Protein AF-A0A3N7IEK0-F1 (afdb_monomer)

Mean predicted 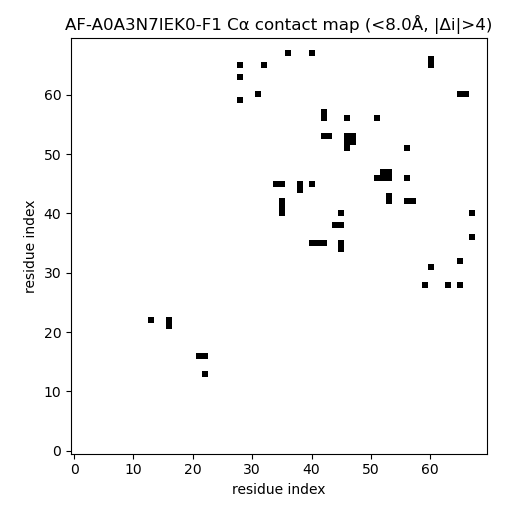aligned error: 6.58 Å

Structure (mmCIF, N/CA/C/O backbone):
data_AF-A0A3N7IEK0-F1
#
_entry.id   AF-A0A3N7IEK0-F1
#
loop_
_atom_site.group_PDB
_atom_site.id
_atom_site.type_symbol
_atom_site.label_atom_id
_atom_site.label_alt_id
_atom_site.label_comp_id
_atom_site.label_asym_id
_atom_site.label_entity_id
_atom_site.label_seq_id
_atom_site.pdbx_PDB_ins_code
_atom_site.Cartn_x
_atom_site.Cartn_y
_atom_site.Cartn_z
_atom_site.occupancy
_atom_site.B_iso_or_equiv
_atom_site.auth_seq_id
_atom_site.auth_comp_id
_atom_site.auth_asym_id
_atom_site.auth_atom_id
_atom_site.pdbx_PDB_model_num
ATOM 1 N N . GLY A 1 1 ? -32.164 11.890 -26.998 1.00 40.47 1 GLY A N 1
ATOM 2 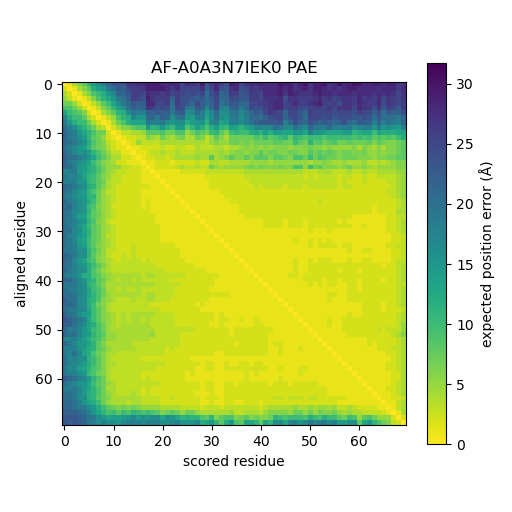C CA . GLY A 1 1 ? -31.001 11.155 -27.523 1.00 40.47 1 GLY A CA 1
ATOM 3 C C . GLY A 1 1 ? -30.167 10.723 -26.345 1.00 40.47 1 GLY A C 1
ATOM 4 O O . GLY A 1 1 ? -29.946 11.533 -25.461 1.00 40.47 1 GLY A O 1
ATOM 5 N N . THR A 1 2 ? -29.843 9.440 -26.284 1.00 43.41 2 THR A N 1
ATOM 6 C CA . THR A 1 2 ? -29.187 8.719 -25.185 1.00 43.41 2 THR A CA 1
ATOM 7 C C . THR A 1 2 ? -27.912 9.394 -24.670 1.00 43.41 2 THR A C 1
ATOM 9 O O . THR A 1 2 ? -27.028 9.725 -25.454 1.00 43.41 2 THR A O 1
ATOM 12 N N . ALA A 1 3 ? -27.818 9.563 -23.348 1.00 47.88 3 ALA A N 1
ATOM 13 C CA . ALA A 1 3 ? -26.603 9.983 -22.657 1.00 47.88 3 ALA A CA 1
ATOM 14 C C . ALA A 1 3 ? -25.478 8.950 -22.863 1.00 47.88 3 ALA A C 1
ATOM 16 O O . ALA A 1 3 ? -25.752 7.748 -22.748 1.00 47.88 3 ALA A O 1
ATOM 17 N N . PRO A 1 4 ? -24.225 9.369 -23.120 1.00 54.94 4 PRO A N 1
ATOM 18 C CA . PRO A 1 4 ? -23.103 8.450 -23.086 1.00 54.94 4 PRO A CA 1
ATOM 19 C C . PRO A 1 4 ? -22.867 8.066 -21.624 1.00 54.94 4 PRO A C 1
ATOM 21 O O . PRO A 1 4 ? -22.354 8.850 -20.829 1.00 54.94 4 PRO A O 1
ATOM 24 N N . HIS A 1 5 ? -23.276 6.857 -21.250 1.00 46.94 5 HIS A N 1
ATOM 25 C CA . HIS A 1 5 ? -22.729 6.215 -20.064 1.00 46.94 5 HIS A CA 1
ATOM 26 C C . HIS A 1 5 ? -21.278 5.874 -20.400 1.00 46.94 5 HIS A C 1
ATOM 28 O O . HIS A 1 5 ? -20.995 4.829 -20.983 1.00 46.94 5 HIS A O 1
ATOM 34 N N . SER A 1 6 ? -20.372 6.803 -20.098 1.00 51.44 6 SER A N 1
ATOM 35 C CA . SER A 1 6 ? -18.932 6.578 -20.119 1.00 51.44 6 SER A CA 1
ATOM 36 C C . SER A 1 6 ? -18.604 5.549 -19.044 1.00 51.44 6 SER A C 1
ATOM 38 O O . SER A 1 6 ? -18.284 5.889 -17.907 1.00 51.44 6 SER A O 1
ATOM 40 N N . VAL A 1 7 ? -18.741 4.271 -19.387 1.00 51.84 7 VAL A N 1
ATOM 41 C CA . VAL A 1 7 ? -18.094 3.196 -18.648 1.00 51.84 7 VAL A CA 1
ATOM 42 C C . VAL A 1 7 ? -16.596 3.436 -18.800 1.00 51.84 7 VAL A C 1
ATOM 44 O O . VAL A 1 7 ? -16.011 3.202 -19.854 1.00 51.84 7 VAL A O 1
ATOM 47 N N . VAL A 1 8 ? -15.981 4.034 -17.781 1.00 55.09 8 VAL A N 1
ATOM 48 C CA . VAL A 1 8 ? -14.525 4.128 -17.700 1.00 55.09 8 VAL A CA 1
ATOM 49 C C . VAL A 1 8 ? -14.032 2.693 -17.564 1.00 55.09 8 VAL A C 1
ATOM 51 O O . VAL A 1 8 ? -14.043 2.118 -16.477 1.00 55.09 8 VAL A O 1
ATOM 54 N N . ASN A 1 9 ? -13.686 2.074 -18.691 1.00 57.28 9 ASN A N 1
ATOM 55 C CA . ASN A 1 9 ? -13.026 0.781 -18.701 1.00 57.28 9 ASN A CA 1
ATOM 56 C C . ASN A 1 9 ? -11.645 0.986 -18.080 1.00 57.28 9 ASN A C 1
ATOM 58 O O . ASN A 1 9 ? -10.726 1.455 -18.744 1.00 57.28 9 ASN A O 1
ATOM 62 N N . ASN A 1 10 ? -11.510 0.656 -16.795 1.00 67.31 10 ASN A N 1
ATOM 63 C CA . ASN A 1 10 ? -10.252 0.708 -16.050 1.00 67.31 10 ASN A CA 1
ATOM 64 C C . ASN A 1 10 ? -9.343 -0.479 -16.432 1.00 67.31 10 ASN A C 1
ATOM 66 O O . ASN A 1 10 ? -8.873 -1.216 -15.567 1.00 67.31 10 ASN A O 1
ATOM 70 N N . GLN A 1 11 ? -9.186 -0.740 -17.735 1.00 77.56 11 GLN A N 1
ATOM 71 C CA . GLN A 1 11 ? -8.269 -1.760 -18.232 1.00 77.56 11 GLN A CA 1
ATOM 72 C C . GLN A 1 11 ? -6.881 -1.137 -18.405 1.00 77.56 11 GLN A C 1
ATOM 74 O O . GLN A 1 11 ? -6.765 -0.127 -19.102 1.00 77.56 11 GLN A O 1
ATOM 79 N N . PRO A 1 12 ? -5.834 -1.718 -17.794 1.00 80.25 12 PRO A N 1
ATOM 80 C CA . PRO A 1 12 ? -4.473 -1.285 -18.050 1.00 80.25 12 PRO A CA 1
ATOM 81 C C . PRO A 1 12 ? -4.117 -1.497 -19.517 1.00 80.25 12 PRO A C 1
ATOM 83 O O . PRO A 1 12 ? -4.352 -2.570 -20.072 1.00 80.25 12 PRO A O 1
ATOM 86 N N . ASP A 1 13 ? -3.505 -0.486 -20.119 1.00 88.56 13 ASP A N 1
ATOM 87 C CA . ASP A 1 13 ? -2.845 -0.627 -21.407 1.00 88.56 13 ASP A CA 1
ATOM 88 C C . ASP A 1 13 ? -1.525 -1.384 -21.197 1.00 88.56 13 ASP A C 1
ATOM 90 O O . ASP A 1 13 ? -0.590 -0.869 -20.581 1.00 88.56 13 ASP A O 1
ATOM 94 N N . TYR A 1 14 ? -1.485 -2.651 -21.615 1.00 88.50 14 TYR A N 1
ATOM 95 C CA . TYR A 1 14 ? -0.367 -3.545 -21.307 1.00 88.50 14 TYR A CA 1
ATOM 96 C C . TYR A 1 14 ? 0.926 -3.181 -22.052 1.00 88.50 14 TYR A C 1
ATOM 98 O O . TYR A 1 14 ? 2.010 -3.484 -21.555 1.00 88.50 14 TYR A O 1
ATOM 106 N N . ASP A 1 15 ? 0.821 -2.509 -23.199 1.00 91.81 15 ASP A N 1
ATOM 107 C CA . ASP A 1 15 ? 1.960 -2.072 -24.012 1.00 91.81 15 ASP A CA 1
ATOM 108 C C . ASP A 1 15 ? 2.749 -0.918 -23.364 1.00 91.81 15 ASP A C 1
ATOM 110 O O . ASP A 1 15 ? 3.917 -0.705 -23.685 1.00 91.81 15 ASP A O 1
ATOM 114 N N . ASN A 1 16 ? 2.156 -0.205 -22.400 1.00 89.75 16 ASN A N 1
ATOM 115 C CA . ASN A 1 16 ? 2.827 0.864 -21.653 1.00 89.75 16 ASN A CA 1
ATOM 116 C C . ASN A 1 16 ? 3.761 0.373 -20.529 1.00 89.75 16 ASN A C 1
ATOM 118 O O . ASN A 1 16 ? 4.450 1.190 -19.912 1.00 89.75 16 ASN A O 1
ATOM 122 N N . PHE A 1 17 ? 3.812 -0.931 -20.234 1.00 94.12 17 PHE A N 1
ATOM 123 C CA . PHE A 1 17 ? 4.719 -1.468 -19.215 1.00 94.12 17 PHE A CA 1
ATOM 124 C C . PHE A 1 17 ? 6.027 -1.960 -19.836 1.00 94.12 17 PHE A C 1
ATOM 126 O O . PHE A 1 17 ? 6.063 -2.958 -20.550 1.00 94.12 17 PHE A O 1
ATOM 133 N N . SER A 1 18 ? 7.130 -1.302 -19.481 1.00 93.75 18 SER A N 1
ATOM 134 C CA . SER A 1 18 ? 8.479 -1.659 -19.945 1.00 93.75 18 SER A CA 1
ATOM 135 C C . SER A 1 18 ? 9.015 -2.961 -19.336 1.00 93.75 18 SER A C 1
ATOM 137 O O . SER A 1 18 ? 9.968 -3.546 -19.852 1.00 93.75 18 SER A O 1
ATOM 139 N N . SER A 1 19 ? 8.438 -3.419 -18.222 1.00 96.12 19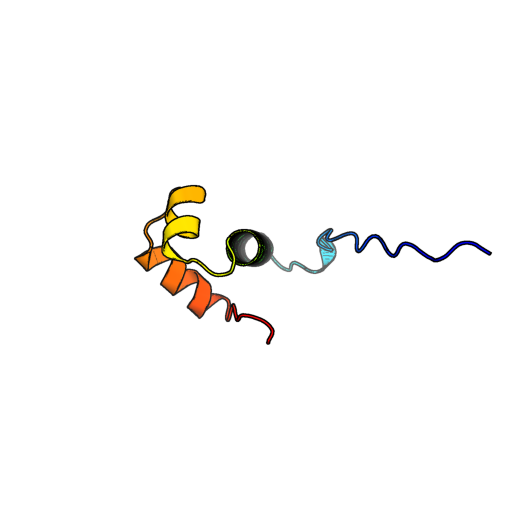 SER A N 1
ATOM 140 C CA . SER A 1 19 ? 8.833 -4.653 -17.550 1.00 96.12 19 SER A CA 1
ATOM 141 C C . SER A 1 19 ? 7.692 -5.273 -16.740 1.00 96.12 19 SER A C 1
ATOM 143 O O . SER A 1 19 ? 6.718 -4.617 -16.367 1.00 96.12 19 SER A O 1
ATOM 145 N N . PHE A 1 20 ? 7.847 -6.552 -16.381 1.00 94.06 20 PHE A N 1
ATOM 146 C CA . PHE A 1 20 ? 6.923 -7.226 -15.463 1.00 94.06 20 PHE A CA 1
ATOM 147 C C . PHE A 1 20 ? 6.892 -6.570 -14.074 1.00 94.06 20 PHE A C 1
ATOM 149 O O . PHE A 1 20 ? 5.863 -6.595 -13.400 1.00 94.06 20 PHE A O 1
ATOM 156 N N . GLN A 1 21 ? 8.006 -5.968 -13.647 1.00 95.25 21 GLN A N 1
ATOM 157 C CA . GLN A 1 21 ? 8.064 -5.246 -12.382 1.00 95.25 21 GLN A CA 1
ATOM 158 C C . GLN A 1 21 ? 7.182 -3.990 -12.436 1.00 95.25 21 GLN A C 1
ATOM 160 O O . GLN A 1 21 ? 6.377 -3.799 -11.530 1.00 95.25 21 GLN A O 1
ATOM 165 N N . ASP A 1 22 ? 7.235 -3.223 -13.531 1.00 94.75 22 ASP A N 1
ATOM 166 C CA . ASP A 1 22 ? 6.379 -2.043 -13.733 1.00 94.75 22 ASP A CA 1
ATOM 167 C C . ASP A 1 22 ? 4.891 -2.409 -13.710 1.00 94.75 22 ASP A C 1
ATOM 169 O O . ASP A 1 22 ? 4.085 -1.746 -13.053 1.00 94.75 22 ASP A O 1
ATOM 173 N N . PHE A 1 23 ? 4.524 -3.513 -14.366 1.00 95.12 23 PHE A N 1
ATOM 174 C CA . PHE A 1 23 ? 3.155 -4.025 -14.337 1.00 95.12 23 PHE A CA 1
ATOM 175 C C . PHE A 1 23 ? 2.709 -4.418 -12.919 1.00 95.12 23 PHE A C 1
ATOM 177 O O . PHE A 1 23 ? 1.591 -4.101 -12.497 1.00 95.12 23 PHE A O 1
ATOM 184 N N . LYS A 1 24 ? 3.577 -5.088 -12.151 1.00 95.56 24 LYS A N 1
ATOM 185 C CA . LYS A 1 24 ? 3.288 -5.446 -10.754 1.00 95.56 24 LYS A CA 1
ATOM 186 C C . LYS A 1 24 ? 3.110 -4.215 -9.872 1.00 95.56 24 LYS A C 1
ATOM 188 O O . LYS A 1 24 ? 2.181 -4.187 -9.073 1.00 95.56 24 LYS A O 1
ATOM 193 N N . ASP A 1 25 ? 3.973 -3.212 -10.010 1.00 95.50 25 ASP A N 1
ATOM 194 C CA . ASP A 1 25 ? 3.868 -1.962 -9.255 1.00 95.50 25 ASP A CA 1
ATOM 195 C C . ASP A 1 25 ? 2.569 -1.212 -9.585 1.00 95.50 25 ASP A C 1
ATOM 197 O O . ASP A 1 25 ? 1.861 -0.777 -8.675 1.00 95.50 25 ASP A O 1
ATOM 201 N N . TYR A 1 26 ? 2.205 -1.123 -10.867 1.00 94.94 26 TYR A N 1
ATOM 202 C CA . TYR A 1 26 ? 0.945 -0.514 -11.294 1.00 94.94 26 TYR A CA 1
ATOM 203 C C . TYR A 1 26 ? -0.277 -1.252 -10.736 1.00 94.94 26 TYR A C 1
ATOM 205 O O . TYR A 1 26 ? -1.153 -0.640 -10.127 1.00 94.94 26 TYR A O 1
ATOM 213 N N . THR A 1 27 ? -0.334 -2.573 -10.909 1.00 95.25 27 THR A N 1
ATOM 214 C CA . THR A 1 27 ? -1.483 -3.368 -10.451 1.00 95.25 27 THR A CA 1
ATOM 215 C C . THR A 1 27 ? -1.609 -3.375 -8.932 1.00 95.25 27 THR A C 1
ATOM 217 O O . THR A 1 27 ? -2.721 -3.270 -8.415 1.00 95.25 27 THR A O 1
ATOM 220 N N . GLU A 1 28 ? -0.492 -3.428 -8.201 1.00 96.88 28 GLU A N 1
ATOM 221 C CA . GLU A 1 28 ? -0.495 -3.306 -6.743 1.00 96.88 28 GLU A CA 1
ATOM 222 C C . GLU A 1 28 ? -1.007 -1.926 -6.304 1.00 96.88 28 GLU A C 1
ATOM 224 O O . GLU A 1 28 ? -1.861 -1.844 -5.418 1.00 96.88 28 GLU A O 1
ATOM 229 N N . LYS A 1 29 ? -0.546 -0.846 -6.951 1.00 96.62 29 LYS A N 1
ATOM 230 C CA . LYS A 1 29 ? -1.009 0.520 -6.683 1.00 96.62 29 LYS A CA 1
ATOM 231 C C . LYS A 1 29 ? -2.519 0.659 -6.879 1.00 96.62 29 LYS A C 1
ATOM 233 O O . LYS A 1 29 ? -3.200 1.137 -5.971 1.00 96.62 29 LYS A O 1
ATOM 238 N N . GLU A 1 30 ? -3.035 0.244 -8.033 1.00 95.75 30 GLU A N 1
ATOM 239 C CA . GLU A 1 30 ? -4.459 0.370 -8.365 1.00 95.75 30 GLU A CA 1
ATOM 240 C C . GLU A 1 30 ? -5.334 -0.476 -7.438 1.00 95.75 30 GLU A C 1
ATOM 242 O O . GLU A 1 30 ? -6.361 -0.006 -6.947 1.00 95.75 30 GLU A O 1
ATOM 247 N N . TYR A 1 31 ? -4.896 -1.696 -7.113 1.00 96.81 31 TYR A N 1
ATOM 248 C CA . TYR A 1 31 ? -5.602 -2.557 -6.167 1.00 96.81 31 TYR A CA 1
ATOM 249 C C . TYR A 1 31 ? -5.694 -1.925 -4.773 1.00 96.81 31 TYR A C 1
ATOM 251 O O . TYR A 1 31 ? -6.776 -1.875 -4.181 1.00 96.81 31 TYR A O 1
ATOM 259 N N . ILE A 1 32 ? -4.577 -1.405 -4.254 1.00 97.62 32 ILE A N 1
ATOM 260 C CA . ILE A 1 32 ? -4.545 -0.751 -2.942 1.00 97.62 32 ILE A CA 1
ATOM 261 C C . ILE A 1 32 ? -5.417 0.508 -2.949 1.00 97.62 32 ILE A C 1
ATOM 263 O O . ILE A 1 32 ? -6.209 0.695 -2.024 1.00 97.62 32 ILE A O 1
ATOM 267 N N . LYS A 1 33 ? -5.319 1.345 -3.991 1.00 97.12 33 LYS A N 1
ATOM 268 C CA . LYS A 1 33 ? -6.145 2.551 -4.140 1.00 97.12 33 LYS A CA 1
ATOM 269 C C . LYS A 1 33 ? -7.633 2.204 -4.104 1.00 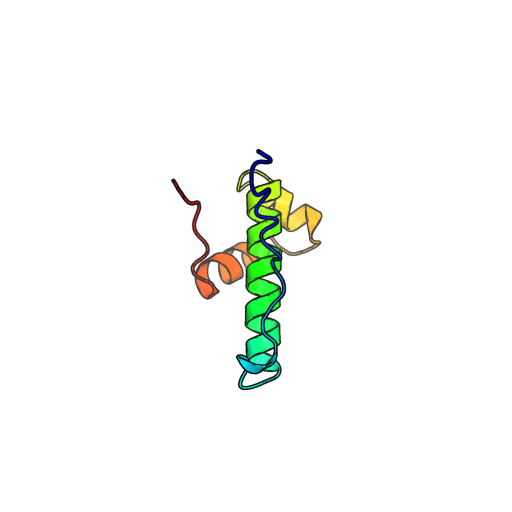97.12 33 LYS A C 1
ATOM 271 O O . LYS A 1 33 ? -8.351 2.714 -3.247 1.00 97.12 33 LYS A O 1
ATOM 276 N N . TYR A 1 34 ? -8.061 1.268 -4.948 1.00 96.56 34 TYR A N 1
ATOM 277 C CA . TYR A 1 34 ? -9.447 0.811 -5.011 1.00 96.56 34 TYR A CA 1
ATOM 278 C C . TYR A 1 34 ? -9.961 0.337 -3.644 1.00 96.56 34 TYR A C 1
ATOM 280 O O . TYR A 1 34 ? -11.062 0.692 -3.217 1.00 96.56 34 TYR A O 1
ATOM 288 N N . LYS A 1 35 ? -9.161 -0.454 -2.921 1.00 97.81 35 LYS A N 1
ATOM 289 C CA . LYS A 1 35 ? -9.538 -0.980 -1.603 1.00 97.81 35 LYS A CA 1
ATOM 290 C C . LYS A 1 35 ? -9.614 0.106 -0.532 1.00 97.81 35 LYS A C 1
ATOM 292 O O . LYS A 1 35 ? -10.522 0.048 0.301 1.00 97.81 35 LYS A O 1
ATOM 297 N N . LEU A 1 36 ? -8.716 1.092 -0.572 1.00 97.75 36 LEU A N 1
ATOM 298 C CA . LEU A 1 36 ? -8.767 2.266 0.300 1.00 97.75 36 LEU A CA 1
ATOM 299 C C . LEU A 1 36 ? -10.027 3.090 0.030 1.00 97.75 36 LEU A C 1
ATOM 301 O O . LEU A 1 36 ? -10.747 3.409 0.972 1.00 97.75 36 LEU A O 1
ATOM 305 N N . GLU A 1 37 ? -10.341 3.379 -1.232 1.00 96.69 37 GLU A N 1
ATOM 306 C CA . GLU A 1 37 ? -11.538 4.134 -1.621 1.00 96.69 37 GLU A CA 1
ATOM 307 C C . GLU A 1 37 ? -12.821 3.409 -1.200 1.00 96.69 37 GLU A C 1
ATOM 309 O O . GLU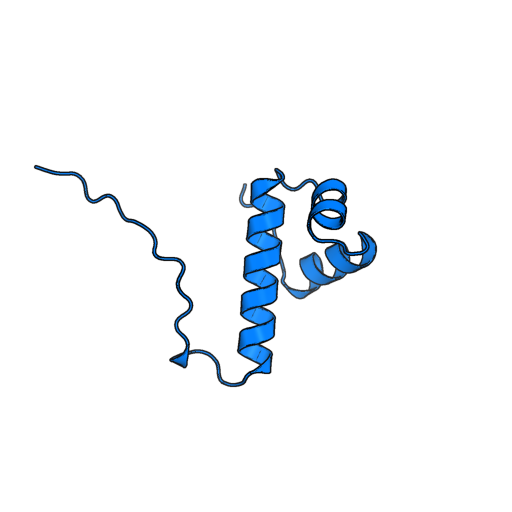 A 1 37 ? -13.669 3.994 -0.522 1.00 96.69 37 GLU A O 1
ATOM 314 N N . LYS A 1 38 ? -12.918 2.105 -1.489 1.00 97.25 38 LYS A N 1
ATOM 315 C CA . LYS A 1 38 ? -14.037 1.244 -1.073 1.00 97.25 38 LYS A CA 1
ATOM 316 C C . LYS A 1 38 ? -14.259 1.255 0.444 1.00 97.25 38 LYS A C 1
ATOM 318 O O . LYS A 1 38 ? -15.395 1.159 0.905 1.00 97.25 38 LYS A O 1
ATOM 323 N N . ASN A 1 39 ? -13.187 1.368 1.226 1.00 97.50 39 ASN A N 1
ATOM 324 C CA . ASN A 1 39 ? -13.240 1.418 2.686 1.00 97.50 39 ASN A CA 1
ATOM 325 C C . ASN A 1 39 ? -13.242 2.844 3.259 1.00 97.50 39 ASN A C 1
ATOM 327 O O . ASN A 1 39 ? -13.029 3.012 4.461 1.00 97.50 39 ASN A O 1
ATOM 331 N N . GLY A 1 40 ? -13.481 3.871 2.436 1.00 97.06 40 GLY A N 1
ATOM 332 C CA . GLY A 1 40 ? -13.548 5.262 2.889 1.00 97.06 40 GLY A CA 1
ATOM 333 C C . GLY A 1 40 ? -12.237 5.754 3.506 1.00 97.06 40 GLY A C 1
ATOM 334 O O . GLY A 1 40 ? -12.254 6.518 4.467 1.00 97.06 40 GLY A O 1
ATOM 335 N N . TRP A 1 41 ? -11.103 5.278 2.989 1.00 97.44 41 TRP A N 1
ATOM 336 C CA . TRP A 1 41 ? -9.751 5.543 3.485 1.00 97.44 41 TRP A CA 1
ATOM 337 C C . TRP A 1 41 ? -9.479 5.050 4.917 1.00 97.44 41 TRP A C 1
ATOM 339 O O . TRP A 1 41 ? -8.535 5.497 5.572 1.00 97.44 41 TRP A O 1
ATOM 349 N N . ASN A 1 42 ? -10.251 4.073 5.407 1.00 97.69 42 ASN A N 1
ATOM 350 C CA . ASN A 1 42 ? -9.952 3.391 6.664 1.00 97.69 42 ASN A CA 1
ATOM 351 C C . ASN A 1 42 ? -8.807 2.383 6.470 1.00 97.69 42 ASN A C 1
ATOM 353 O O . ASN A 1 42 ? -9.025 1.233 6.081 1.00 97.69 42 ASN A O 1
ATOM 357 N N . VAL A 1 43 ? -7.578 2.822 6.753 1.00 97.06 43 VAL A N 1
ATOM 358 C CA . VAL A 1 43 ? -6.354 2.023 6.566 1.00 97.06 43 VAL A CA 1
ATOM 359 C C . VAL A 1 43 ? -6.375 0.736 7.395 1.00 97.06 43 VAL A C 1
ATOM 361 O O . VAL A 1 43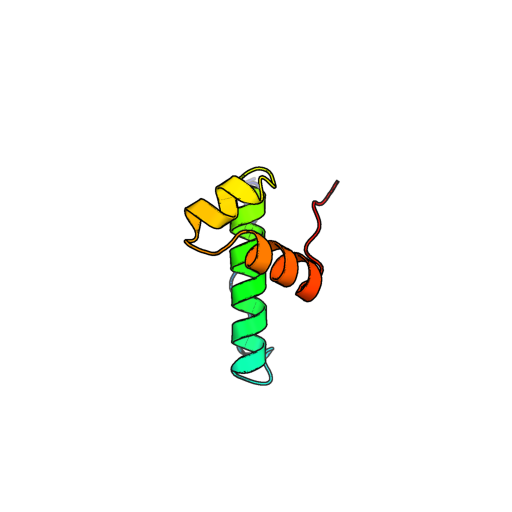 ? -6.002 -0.307 6.874 1.00 97.06 43 VAL A O 1
ATOM 364 N N . SER A 1 44 ? -6.841 0.771 8.651 1.00 98.00 44 SER A N 1
ATOM 365 C CA . SER A 1 44 ? -6.912 -0.434 9.495 1.00 98.00 44 SER A CA 1
ATOM 366 C C . SER A 1 44 ? -7.844 -1.479 8.885 1.00 98.00 44 SER A C 1
ATOM 368 O O . SER A 1 44 ? -7.422 -2.598 8.628 1.00 98.00 44 SER A O 1
ATOM 370 N N . LYS A 1 45 ? -9.078 -1.080 8.554 1.00 98.38 45 LYS A N 1
ATOM 371 C CA . LYS A 1 45 ? -10.064 -1.971 7.930 1.00 98.38 45 LYS A CA 1
ATOM 372 C C . LYS A 1 45 ? -9.581 -2.508 6.581 1.00 98.38 45 LYS A C 1
ATOM 374 O O . LYS A 1 45 ? -9.836 -3.657 6.250 1.00 98.38 45 LYS A O 1
ATOM 379 N N . THR A 1 46 ? -8.893 -1.674 5.803 1.00 98.44 46 THR A N 1
ATOM 380 C CA . THR A 1 46 ? -8.349 -2.073 4.499 1.00 98.44 46 THR A CA 1
ATOM 381 C C . THR A 1 46 ? -7.240 -3.108 4.650 1.00 98.44 46 THR A C 1
ATOM 383 O O . THR A 1 46 ? -7.225 -4.071 3.894 1.00 98.44 46 THR A O 1
ATOM 386 N N . ALA A 1 47 ? -6.338 -2.921 5.619 1.00 98.50 47 ALA A N 1
ATOM 387 C CA . ALA A 1 47 ? -5.253 -3.853 5.911 1.00 98.50 47 ALA A CA 1
ATOM 388 C C . ALA A 1 47 ? -5.792 -5.231 6.328 1.00 98.50 47 ALA A C 1
ATOM 390 O O . ALA A 1 47 ? -5.354 -6.233 5.772 1.00 98.50 47 ALA A O 1
ATOM 391 N N . ASP A 1 48 ? -6.797 -5.258 7.213 1.00 98.38 48 ASP A N 1
ATOM 392 C CA . ASP A 1 48 ?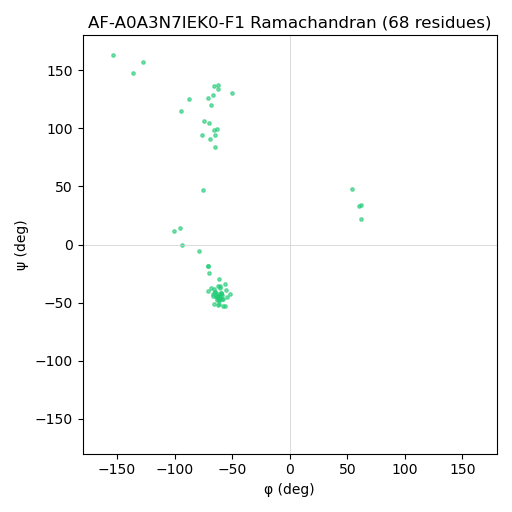 -7.533 -6.478 7.570 1.00 98.38 48 ASP A CA 1
ATOM 393 C C . ASP A 1 48 ? -8.231 -7.115 6.351 1.00 98.38 48 ASP A C 1
ATOM 395 O O . ASP A 1 48 ? -8.113 -8.317 6.137 1.00 98.38 48 ASP A O 1
ATOM 399 N N . GLU A 1 49 ? -8.931 -6.336 5.509 1.00 98.25 49 GLU A N 1
ATOM 400 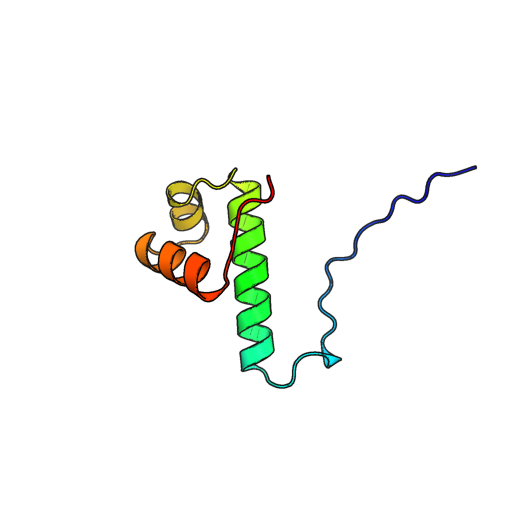C CA . GLU A 1 49 ? -9.666 -6.875 4.344 1.00 98.25 49 GLU A CA 1
ATOM 401 C C . GLU A 1 49 ? -8.745 -7.550 3.316 1.00 98.25 49 GLU A C 1
ATOM 403 O O . GLU A 1 49 ? -9.155 -8.515 2.670 1.00 98.25 49 GLU A O 1
ATOM 408 N N . ILE A 1 50 ? -7.534 -7.022 3.116 1.00 97.56 50 ILE A N 1
ATOM 409 C CA . ILE A 1 50 ? -6.585 -7.547 2.121 1.00 97.56 50 ILE A CA 1
ATOM 410 C C . ILE A 1 50 ? -5.490 -8.426 2.732 1.00 97.56 50 ILE A C 1
ATOM 412 O O . ILE A 1 50 ? -4.535 -8.748 2.029 1.00 97.56 50 ILE A O 1
ATOM 416 N N . ASP A 1 51 ? -5.647 -8.811 4.002 1.00 98.12 51 ASP A N 1
ATOM 417 C CA . ASP A 1 51 ? -4.759 -9.707 4.749 1.00 98.12 51 ASP A CA 1
ATOM 418 C C . ASP A 1 51 ? -3.285 -9.261 4.742 1.00 98.12 51 ASP A C 1
ATOM 420 O O . ASP A 1 51 ? -2.360 -10.024 4.463 1.00 98.12 51 ASP A O 1
ATOM 424 N N . ILE A 1 52 ? -3.047 -7.977 5.031 1.00 97.69 52 ILE A N 1
ATOM 425 C CA . ILE A 1 52 ? -1.693 -7.439 5.205 1.00 97.69 52 ILE A CA 1
ATOM 426 C C . ILE A 1 52 ? -1.554 -6.685 6.519 1.00 97.69 52 ILE A C 1
ATOM 428 O O . ILE A 1 52 ? -2.503 -6.140 7.076 1.00 97.69 52 ILE A O 1
ATOM 432 N N . GLN A 1 53 ? -0.317 -6.565 6.994 1.00 98.44 53 GLN A N 1
ATOM 433 C CA . GLN A 1 53 ? -0.036 -5.721 8.145 1.00 98.44 53 GLN A CA 1
ATOM 434 C C . GLN A 1 53 ? -0.293 -4.247 7.819 1.00 98.44 53 GLN A C 1
ATOM 436 O O . GLN A 1 53 ? 0.139 -3.723 6.791 1.00 98.44 53 GLN A O 1
ATOM 441 N N . ARG A 1 54 ? -0.934 -3.541 8.753 1.00 97.94 54 ARG A N 1
ATOM 442 C CA . ARG A 1 54 ? -1.226 -2.108 8.625 1.00 97.94 54 ARG A CA 1
ATOM 443 C C . ARG A 1 54 ? 0.029 -1.265 8.362 1.00 97.94 54 ARG A C 1
ATOM 445 O O . ARG A 1 54 ? -0.026 -0.335 7.564 1.00 97.94 54 ARG A O 1
ATOM 452 N N . SER A 1 55 ? 1.154 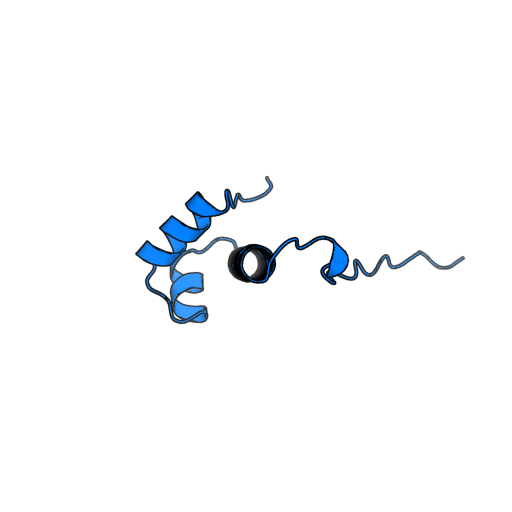-1.594 9.000 1.00 98.25 55 SER A N 1
ATOM 453 C CA . SER A 1 55 ? 2.453 -0.946 8.757 1.00 98.25 55 SER A CA 1
ATOM 454 C C . SER A 1 55 ? 2.900 -1.088 7.300 1.00 98.25 55 SER A C 1
ATOM 456 O O . SER A 1 55 ? 3.312 -0.104 6.693 1.00 98.25 55 SER A O 1
ATOM 458 N N . HIS A 1 56 ? 2.746 -2.277 6.709 1.00 98.00 56 HIS A N 1
ATOM 459 C CA . HIS A 1 56 ? 3.059 -2.509 5.299 1.00 98.00 56 HIS A CA 1
ATOM 460 C C . HIS A 1 56 ? 2.139 -1.706 4.383 1.00 98.00 56 HIS A C 1
ATOM 462 O O . HIS A 1 56 ? 2.614 -1.113 3.416 1.00 98.00 56 HIS A O 1
ATOM 468 N N . LEU A 1 57 ? 0.842 -1.633 4.701 1.00 98.25 57 LEU A N 1
ATOM 469 C CA . LEU A 1 57 ? -0.093 -0.818 3.928 1.00 98.25 57 LEU A CA 1
ATOM 470 C C . LEU A 1 57 ? 0.314 0.664 3.933 1.00 98.25 57 LEU A C 1
ATOM 472 O O . LEU A 1 57 ? 0.300 1.293 2.879 1.00 98.25 57 LEU A O 1
ATOM 476 N N . TYR A 1 58 ? 0.746 1.210 5.076 1.00 97.62 58 TYR A N 1
ATOM 477 C CA . TYR A 1 58 ? 1.276 2.578 5.138 1.00 97.62 58 TYR A CA 1
ATOM 478 C C . TYR A 1 58 ? 2.494 2.777 4.231 1.00 97.62 58 TYR A C 1
ATOM 480 O O . TYR A 1 58 ? 2.511 3.725 3.448 1.00 97.62 58 TYR A O 1
ATOM 488 N N . SER A 1 59 ? 3.469 1.863 4.265 1.00 98.19 59 SER A N 1
ATOM 489 C CA . SER A 1 59 ? 4.639 1.938 3.381 1.00 98.19 59 SER A CA 1
ATOM 490 C C . SER A 1 59 ? 4.257 1.886 1.901 1.00 98.19 59 SER A C 1
ATOM 492 O O . SER A 1 59 ? 4.871 2.564 1.084 1.00 98.19 59 SER A O 1
ATOM 494 N N . LYS A 1 60 ? 3.231 1.111 1.531 1.00 97.75 60 LYS A N 1
ATOM 495 C CA . LYS A 1 60 ? 2.733 1.047 0.148 1.00 97.75 60 LYS A CA 1
ATOM 496 C C . LYS A 1 60 ? 2.007 2.329 -0.265 1.00 97.75 60 LYS A C 1
ATOM 498 O O . LYS A 1 60 ? 2.213 2.799 -1.380 1.00 97.75 60 LYS A O 1
ATOM 503 N N . ILE A 1 61 ? 1.204 2.914 0.626 1.00 97.75 61 ILE A N 1
ATOM 504 C CA . ILE A 1 61 ? 0.543 4.210 0.401 1.00 97.75 61 ILE A CA 1
ATOM 505 C C . ILE A 1 61 ? 1.585 5.294 0.117 1.00 97.75 61 ILE A C 1
ATOM 507 O O . ILE A 1 61 ? 1.441 6.036 -0.854 1.00 97.75 61 ILE A O 1
ATOM 511 N N . GLU A 1 62 ? 2.648 5.348 0.922 1.00 97.62 62 GLU A N 1
ATOM 512 C CA . GLU A 1 62 ? 3.754 6.290 0.744 1.00 97.62 62 GLU A CA 1
ATOM 513 C C . GLU A 1 62 ? 4.530 6.017 -0.551 1.00 97.62 62 GLU A C 1
ATOM 515 O O . GLU A 1 62 ? 4.656 6.917 -1.382 1.00 97.62 62 GLU A O 1
ATOM 520 N N . LYS A 1 63 ? 4.961 4.765 -0.771 1.00 97.06 63 LYS A N 1
ATOM 521 C CA . LYS A 1 63 ? 5.693 4.333 -1.975 1.00 97.06 63 LYS A CA 1
ATOM 522 C C . LYS A 1 63 ? 4.975 4.742 -3.263 1.00 97.06 63 LYS A C 1
ATOM 524 O O . LYS A 1 63 ? 5.620 5.182 -4.210 1.00 97.06 63 LYS A O 1
ATOM 529 N N . TYR A 1 64 ? 3.653 4.582 -3.309 1.00 96.75 64 TYR A N 1
ATOM 530 C CA . TYR A 1 64 ? 2.846 4.857 -4.500 1.00 96.75 64 TYR A CA 1
ATOM 531 C C . TYR A 1 64 ? 2.246 6.265 -4.547 1.00 96.75 64 TYR A C 1
ATOM 533 O O . TYR A 1 64 ? 1.551 6.595 -5.514 1.00 96.75 64 TYR A O 1
ATOM 541 N N . GLY A 1 65 ? 2.497 7.090 -3.526 1.00 96.25 65 GLY A N 1
ATOM 542 C CA . GLY A 1 65 ? 1.954 8.442 -3.424 1.00 96.25 65 GLY A CA 1
ATOM 543 C C . GLY A 1 65 ? 0.425 8.478 -3.407 1.00 96.25 65 GLY A C 1
ATOM 544 O O . GLY A 1 65 ? -0.168 9.405 -3.959 1.00 96.25 65 GLY A O 1
ATOM 545 N N . LEU A 1 66 ? -0.221 7.465 -2.820 1.00 96.38 66 LEU A N 1
ATOM 546 C CA . LEU A 1 66 ? -1.679 7.368 -2.771 1.00 96.38 66 LEU A CA 1
ATOM 547 C C . LEU A 1 66 ? -2.246 8.424 -1.823 1.00 96.38 66 LEU A C 1
ATOM 549 O O . LEU A 1 66 ? -1.861 8.512 -0.657 1.00 96.38 66 LEU A O 1
ATOM 553 N N . LYS A 1 67 ? -3.183 9.225 -2.328 1.00 93.81 67 LYS A N 1
ATOM 554 C CA . LYS A 1 67 ? -3.824 10.309 -1.584 1.00 93.81 67 LYS A CA 1
ATOM 555 C C . LYS A 1 67 ? -5.321 10.290 -1.832 1.00 93.81 67 LYS A C 1
ATOM 557 O O . LYS A 1 67 ? -5.769 9.939 -2.921 1.00 93.81 67 LYS A O 1
ATOM 562 N N . ARG A 1 68 ? -6.073 10.692 -0.811 1.00 91.06 68 ARG A N 1
ATOM 563 C CA . ARG A 1 68 ? -7.504 10.948 -0.929 1.00 91.06 68 ARG A CA 1
ATOM 564 C C . ARG A 1 68 ? -7.695 12.182 -1.802 1.00 91.06 68 ARG A C 1
ATOM 566 O O . ARG A 1 68 ? -7.187 13.245 -1.452 1.00 91.06 68 ARG A O 1
ATOM 573 N N . GLU A 1 69 ? -8.396 12.027 -2.919 1.00 78.81 69 GLU A N 1
ATOM 574 C CA . GLU A 1 69 ? -8.871 13.178 -3.687 1.00 78.81 69 GLU A CA 1
ATOM 575 C C . GLU A 1 69 ? -9.915 13.915 -2.831 1.00 78.81 69 GLU A C 1
ATOM 577 O O . GLU A 1 69 ? -10.763 13.276 -2.195 1.00 78.81 69 GLU A O 1
ATOM 582 N N . ALA A 1 70 ? -9.729 15.229 -2.688 1.00 59.62 70 ALA A N 1
ATOM 583 C CA . ALA A 1 70 ? -10.521 16.095 -1.815 1.00 59.62 70 ALA A CA 1
ATOM 584 C C . ALA A 1 70 ? -11.843 16.502 -2.470 1.00 59.62 70 ALA A C 1
ATOM 586 O O . ALA A 1 70 ? -11.834 16.733 -3.699 1.00 59.62 70 ALA A O 1
#

Nearest PDB structures (foldseek):
  4fth-assembly1_B  TM=9.821E-01  e=1.031E-02  Aquifex aeolicus
  4fth-assembly1_A  TM=9.472E-01  e=8.530E-03  Aquifex aeolicus
  3e7l-assembly2_D  TM=9.463E-01  e=1.031E-02  Aquifex aeolicus
  2m8g-assembly1_X  TM=7.091E-01  e=1.938E-02  Aquifex aeolicus VF5
  5ds9-assembly1_A  TM=8.095E-01  e=1.764E-01  Escherichia coli K-12

Radius of gyration: 14.78 Å; Cα contacts (8 Å, |Δi|>4): 31; chains: 1; bounding box: 40×26×37 Å

Sequence (70 aa):
GTAPHSVVNNQPDYDNFSSFQDFKDYTEKEYIKYKLEKNGWNVSKTADEIDIQRSHLYSKIEKYGLKREA

Solvent-accessible surface area (backbone atoms only — not comparable to full-atom values): 4439 Å² total; per-residue (Å²): 130,86,78,83,78,78,74,78,75,88,67,80,68,70,86,78,44,92,41,72,64,53,46,49,53,50,52,51,45,51,52,51,50,52,44,29,58,76,47,74,64,36,57,64,65,35,16,64,75,70,75,47,57,50,71,57,49,52,54,50,36,59,75,64,65,65,72,84,85,129

Foldseek 3Di:
DDDPPPPVPPDDPPVPDPDPVSVVLVVVLVVLLVLCVVVVNPLVVSCVVVVHDSVVSVVSCVVNVPDDDD

pLDDT: mean 88.63, std 16.44, range [40.47, 98.5]

Secondary structure (DSSP, 8-state):
-------------GGG-SSHHHHHHHHHHHHHHHHHHHTTT-HHHHHHHTT--HHHHHHHHHHTT-----